Protein AF-G0EGS2-F1 (afdb_monomer_lite)

Organism: Pyrolobus fumarii (strain DSM 11204 / 1A) (NCBI:txid694429)

Secondary structure (DSSP, 8-state):
-PPP----PPPBP--GGGEEEEEEE--TT-SS-EEEEEETTS-EEEEEHHHHHHHHHHHHHHHTSSS-----EEEEE--TTTS-TT--SEEEEE-S--HHHHHHHHHHHHHH-B--GGGS-TTGGG--

Foldseek 3Di:
DPPPPPDDDQAADDDPLQWPDWDWDQDPPGPWIWIWTAGQLGDIDIDTRQVVVVVVCQVCVQPVDPDQQFFFFDWDQADPVRDDPPDDRTHGHGDPDDRVRRVVVVVVSVVRYDYDPSRDPPVVVPPD

Sequence (128 aa):
MSPGLVLPRKPLLYPNECVSRILAAIPPGHYHLRLVLEFKDGTRVVLHEATVAAIVRAYVSIVTHPSRRGVMLVSRRLTRAQRKIGYAEWQLIEGDASEDEAISEVVRVLSDAEVPRGCLGENEARER

Structure (mmCIF, N/CA/C/O backbone):
data_AF-G0EGS2-F1
#
_entry.id   AF-G0EGS2-F1
#
loop_
_atom_site.group_PDB
_atom_site.id
_atom_site.type_symbol
_atom_site.label_atom_id
_atom_site.label_alt_id
_atom_site.label_comp_id
_atom_site.label_asym_id
_atom_site.label_entity_id
_atom_site.label_seq_id
_atom_site.pdbx_PDB_ins_code
_atom_site.Cartn_x
_atom_site.Cartn_y
_atom_site.Cartn_z
_atom_site.occupancy
_atom_site.B_iso_or_equiv
_atom_site.auth_seq_id
_atom_site.auth_comp_id
_atom_site.auth_asym_id
_atom_site.auth_atom_id
_atom_site.pdbx_PDB_model_num
ATOM 1 N N . MET A 1 1 ? 0.452 33.825 -6.814 1.00 41.62 1 MET A N 1
ATOM 2 C CA . MET A 1 1 ? -0.204 33.086 -5.715 1.00 41.62 1 MET A CA 1
ATOM 3 C C . MET A 1 1 ? 0.856 32.215 -5.068 1.00 41.62 1 MET A C 1
ATOM 5 O O . MET A 1 1 ? 1.282 31.251 -5.688 1.00 41.62 1 MET A O 1
ATOM 9 N N . SER A 1 2 ? 1.371 32.613 -3.907 1.00 38.56 2 SER A N 1
ATOM 10 C CA . SER A 1 2 ? 2.372 31.821 -3.185 1.00 38.56 2 SER A CA 1
ATOM 11 C C . SER A 1 2 ? 1.709 30.533 -2.687 1.00 38.56 2 SER A C 1
ATOM 13 O O . SER A 1 2 ? 0.650 30.633 -2.062 1.00 38.56 2 SER A O 1
ATOM 15 N N . PRO A 1 3 ? 2.255 29.338 -2.976 1.00 54.97 3 PRO A N 1
ATOM 16 C CA . PRO A 1 3 ? 1.716 28.103 -2.429 1.00 54.97 3 PRO A CA 1
ATOM 17 C C . PRO A 1 3 ? 1.835 28.188 -0.908 1.00 54.97 3 PRO A C 1
ATOM 19 O O . PRO A 1 3 ? 2.925 28.402 -0.378 1.00 54.97 3 PRO A O 1
ATOM 22 N N . GLY A 1 4 ? 0.696 28.117 -0.217 1.00 46.28 4 GLY A N 1
ATOM 23 C CA . GLY A 1 4 ? 0.663 28.108 1.239 1.00 46.28 4 GLY A CA 1
ATOM 24 C C . GLY A 1 4 ? 1.590 27.016 1.758 1.00 46.28 4 GLY A C 1
ATOM 25 O O . GLY A 1 4 ? 1.593 25.904 1.232 1.00 46.28 4 GLY A O 1
ATOM 26 N N . LEU A 1 5 ? 2.403 27.360 2.752 1.00 39.00 5 LEU A N 1
ATOM 27 C CA . LEU A 1 5 ? 3.310 26.444 3.427 1.00 39.00 5 LEU A CA 1
ATOM 28 C C . LEU A 1 5 ? 2.489 25.284 4.010 1.00 39.00 5 LEU A C 1
ATOM 30 O O . LEU A 1 5 ? 1.844 25.425 5.047 1.00 39.00 5 LEU A O 1
ATOM 34 N N . VAL A 1 6 ? 2.470 24.146 3.317 1.00 56.50 6 VAL A N 1
ATOM 35 C CA . VAL A 1 6 ? 1.884 22.914 3.843 1.00 56.50 6 VAL A CA 1
ATOM 36 C C . VAL A 1 6 ? 2.886 22.377 4.855 1.00 56.50 6 VAL A C 1
ATOM 38 O O . VAL A 1 6 ? 3.900 21.795 4.479 1.00 56.50 6 VAL A O 1
ATOM 41 N N . LEU A 1 7 ? 2.636 22.629 6.142 1.00 47.72 7 LEU A N 1
ATOM 42 C CA . LEU A 1 7 ? 3.403 21.987 7.205 1.00 47.72 7 LEU A CA 1
ATOM 43 C C . LEU A 1 7 ? 3.306 20.464 7.022 1.00 47.72 7 LEU A C 1
ATOM 45 O O . LEU A 1 7 ? 2.199 19.967 6.772 1.00 47.72 7 LEU A O 1
ATOM 49 N N . PRO A 1 8 ? 4.422 19.720 7.130 1.00 56.00 8 PRO A N 1
ATOM 50 C CA . PRO A 1 8 ? 4.368 18.272 7.059 1.00 56.00 8 PRO A CA 1
ATOM 51 C C . PRO A 1 8 ? 3.496 17.785 8.215 1.00 56.00 8 PRO A C 1
ATOM 53 O O . PRO A 1 8 ? 3.799 18.008 9.386 1.00 56.00 8 PRO A O 1
ATOM 56 N N . ARG A 1 9 ? 2.359 17.173 7.881 1.00 76.25 9 ARG A N 1
ATOM 57 C CA . ARG A 1 9 ? 1.551 16.475 8.877 1.00 76.25 9 ARG A CA 1
ATOM 58 C C . ARG A 1 9 ? 2.313 15.218 9.274 1.00 76.25 9 ARG A C 1
ATOM 60 O O . ARG A 1 9 ? 2.815 14.520 8.392 1.00 76.25 9 ARG A O 1
ATOM 67 N N . LYS A 1 10 ? 2.375 14.943 10.577 1.00 87.69 10 LYS A N 1
ATOM 68 C CA . LYS A 1 10 ? 2.871 13.663 11.082 1.00 87.69 10 LYS A CA 1
ATOM 69 C C . LYS A 1 10 ? 2.140 12.500 10.397 1.00 87.69 10 LYS A C 1
ATOM 71 O O . LYS A 1 10 ? 0.952 12.651 10.074 1.00 87.69 10 LYS A O 1
ATOM 76 N N . PRO A 1 11 ? 2.811 11.361 10.158 1.00 92.94 11 PRO A N 1
ATOM 77 C CA . PRO A 1 11 ? 2.155 10.179 9.620 1.00 92.94 11 PRO A CA 1
ATOM 78 C C . PRO A 1 11 ? 1.008 9.722 10.526 1.00 92.94 11 PRO A C 1
ATOM 80 O O . PRO A 1 11 ? 1.096 9.820 11.747 1.00 92.94 11 PRO A O 1
ATOM 83 N N . LEU A 1 12 ? -0.063 9.196 9.932 1.00 93.31 12 LEU A N 1
ATOM 84 C CA . LEU A 1 12 ? -1.138 8.556 10.688 1.00 93.31 12 LEU A CA 1
ATOM 85 C C . LEU A 1 12 ? -0.974 7.040 10.625 1.00 93.31 12 LEU A C 1
ATOM 87 O O . LEU A 1 12 ? -0.900 6.470 9.534 1.00 93.31 12 LEU A O 1
ATOM 91 N N . LEU A 1 13 ? -0.953 6.398 11.791 1.00 94.12 13 LEU A N 1
ATOM 92 C CA . LEU A 1 13 ? -1.012 4.948 11.925 1.00 94.12 13 LEU A CA 1
ATOM 93 C C . LEU A 1 13 ? -2.464 4.542 12.175 1.00 94.12 13 LEU A C 1
ATOM 95 O O . LEU A 1 13 ? -3.062 4.941 13.171 1.00 94.12 13 LEU A O 1
ATOM 99 N N . TYR A 1 14 ? -3.018 3.721 11.287 1.00 94.88 14 TYR A N 1
ATOM 100 C CA . TYR A 1 14 ? -4.336 3.119 11.470 1.00 94.88 14 TYR A CA 1
ATOM 101 C C . TYR A 1 14 ? -4.180 1.630 11.798 1.00 94.88 14 TYR A C 1
ATOM 103 O O . TYR A 1 14 ? -4.025 0.827 10.873 1.00 94.88 14 TYR A O 1
ATOM 111 N N . PRO A 1 15 ? -4.219 1.242 13.087 1.00 93.56 15 PRO A N 1
ATOM 112 C CA . PRO A 1 15 ? -4.411 -0.148 13.487 1.00 93.56 15 PRO A CA 1
ATOM 113 C C . PRO A 1 15 ? -5.632 -0.782 12.814 1.00 93.56 15 PRO A C 1
ATOM 115 O O . PRO A 1 15 ? -6.558 -0.087 12.394 1.00 93.56 15 PRO A O 1
ATOM 118 N N . ASN A 1 16 ? -5.676 -2.111 12.723 1.00 94.31 16 ASN A N 1
ATOM 119 C CA . ASN A 1 16 ? -6.775 -2.784 12.028 1.00 94.31 16 ASN A CA 1
ATOM 120 C C . ASN A 1 16 ? -8.138 -2.493 12.684 1.00 94.31 16 ASN A C 1
ATOM 122 O O . ASN A 1 16 ? -9.139 -2.337 11.991 1.00 94.31 16 ASN A O 1
ATOM 126 N N . GLU A 1 17 ? -8.180 -2.327 14.007 1.00 92.38 17 GLU A N 1
ATOM 127 C CA . GLU A 1 17 ? -9.379 -1.938 14.748 1.00 92.38 17 GLU A CA 1
ATOM 128 C C . GLU A 1 17 ? -9.881 -0.520 14.429 1.00 92.38 17 GLU A C 1
ATOM 130 O O . GLU A 1 17 ? -11.042 -0.229 14.716 1.00 92.38 17 GLU A O 1
ATOM 135 N N . CYS A 1 18 ? -9.070 0.349 13.814 1.00 94.50 18 CYS A N 1
ATOM 136 C CA . CYS A 1 18 ? -9.527 1.633 13.272 1.00 94.50 18 CYS A CA 1
ATOM 137 C C . CYS A 1 18 ? -10.345 1.491 11.995 1.00 94.50 18 CYS A C 1
ATOM 139 O O . CYS A 1 18 ? -11.075 2.417 11.639 1.00 94.50 18 CYS A O 1
ATOM 141 N N . VAL A 1 19 ? -10.126 0.421 11.229 1.00 95.69 19 VAL A N 1
ATOM 142 C CA . VAL A 1 19 ? -10.696 0.288 9.891 1.00 95.69 19 VAL A CA 1
ATOM 143 C C . VAL A 1 19 ? -12.169 -0.059 10.044 1.00 95.69 19 VAL A C 1
ATOM 145 O O . VAL A 1 19 ? -12.530 -1.136 10.512 1.00 95.69 19 VAL A O 1
ATOM 148 N N . SER A 1 20 ? -13.034 0.868 9.646 1.00 96.19 20 SER A N 1
ATOM 149 C CA . SER A 1 20 ? -14.482 0.671 9.666 1.00 96.19 20 SER A CA 1
ATOM 150 C C . SER A 1 20 ? -14.920 -0.218 8.510 1.00 96.19 20 SER A C 1
ATOM 152 O O . SER A 1 20 ? -15.742 -1.117 8.688 1.00 96.19 20 SER A O 1
ATOM 154 N N . ARG A 1 21 ? -14.405 0.051 7.301 1.00 97.75 21 ARG A N 1
ATOM 155 C CA . ARG A 1 21 ? -14.805 -0.667 6.087 1.00 97.75 21 ARG A CA 1
ATOM 156 C C . ARG A 1 21 ? -13.782 -0.520 4.965 1.00 97.75 21 ARG A C 1
ATOM 158 O O . ARG A 1 21 ? -13.113 0.502 4.843 1.00 97.75 21 ARG A O 1
ATOM 165 N N . ILE A 1 22 ? -13.739 -1.527 4.094 1.00 98.19 22 ILE A N 1
ATOM 166 C CA . ILE A 1 22 ? -13.081 -1.468 2.787 1.00 98.19 22 ILE A CA 1
ATOM 167 C C . ILE A 1 22 ? -14.142 -1.692 1.702 1.00 98.19 22 ILE A C 1
ATOM 169 O O . ILE A 1 22 ? -14.926 -2.639 1.783 1.00 98.19 22 ILE A O 1
ATOM 173 N N . LEU A 1 23 ? -14.177 -0.825 0.6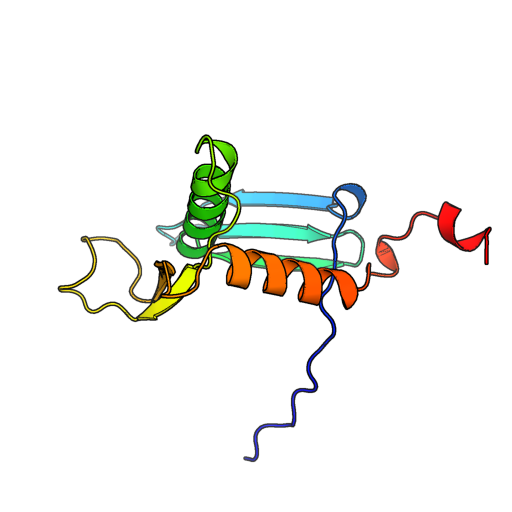90 1.00 98.44 23 LEU A N 1
ATOM 174 C CA . LEU A 1 23 ? -15.039 -0.954 -0.488 1.00 98.44 23 LEU A CA 1
ATOM 175 C C . LEU A 1 23 ? -14.167 -1.086 -1.732 1.00 98.44 23 LEU A C 1
ATOM 177 O O . LEU A 1 23 ? -13.256 -0.290 -1.926 1.00 98.44 23 LEU A O 1
ATOM 181 N N . ALA A 1 24 ? -14.468 -2.043 -2.601 1.00 97.88 24 ALA A N 1
ATOM 182 C CA . ALA A 1 24 ? -13.775 -2.220 -3.870 1.00 97.88 24 ALA A CA 1
ATOM 183 C C . ALA A 1 24 ? -14.809 -2.408 -4.979 1.00 97.88 24 ALA A C 1
ATOM 185 O O . ALA A 1 24 ? -15.613 -3.336 -4.919 1.00 97.88 24 ALA A O 1
ATOM 186 N N . ALA A 1 25 ? -14.811 -1.525 -5.976 1.00 98.06 25 ALA A N 1
ATOM 187 C CA . ALA A 1 25 ? -15.736 -1.618 -7.103 1.00 98.06 25 ALA A CA 1
ATOM 188 C C . ALA A 1 25 ? -15.185 -0.907 -8.342 1.00 98.06 25 ALA A C 1
ATOM 190 O O . ALA A 1 25 ? -14.299 -0.057 -8.242 1.00 98.06 25 ALA A O 1
ATOM 191 N N . ILE A 1 26 ? -15.748 -1.226 -9.508 1.00 97.62 26 ILE A N 1
ATOM 192 C CA . ILE A 1 26 ? -15.596 -0.442 -10.737 1.00 97.62 26 ILE A CA 1
ATOM 193 C C . ILE A 1 26 ? -16.877 0.394 -10.881 1.00 97.62 26 ILE A C 1
ATOM 195 O O . ILE A 1 26 ? -17.934 -0.179 -11.152 1.00 97.62 26 ILE A O 1
ATOM 199 N N . PRO A 1 27 ? -16.840 1.720 -10.642 1.00 96.25 27 PRO A N 1
ATOM 200 C CA . PRO A 1 27 ? -18.033 2.553 -10.768 1.00 96.25 27 PRO A CA 1
ATOM 201 C C . PRO A 1 27 ? -18.537 2.620 -12.220 1.00 96.25 27 PRO A C 1
ATOM 203 O O . PRO A 1 27 ? -17.745 2.443 -13.151 1.00 96.25 27 PRO A O 1
ATOM 206 N N . PRO A 1 28 ? -19.820 2.956 -12.454 1.00 96.94 28 PRO A N 1
ATOM 207 C CA . PRO A 1 28 ? -20.328 3.195 -13.803 1.00 96.94 28 PRO A CA 1
ATOM 208 C C . PRO A 1 28 ? -19.455 4.194 -14.580 1.00 96.94 28 PRO A C 1
ATOM 210 O O . PRO A 1 28 ? -18.979 5.189 -14.028 1.00 96.94 28 PRO A O 1
ATOM 213 N N . GLY A 1 29 ? -19.203 3.906 -15.859 1.00 94.50 29 GLY A N 1
ATOM 214 C CA . GLY A 1 29 ? -18.360 4.735 -16.729 1.00 94.50 29 GLY A CA 1
ATOM 215 C C . GLY A 1 29 ? -16.849 4.643 -16.471 1.00 94.50 29 GLY A C 1
ATOM 216 O O . GLY A 1 29 ? -16.085 5.344 -17.131 1.00 94.50 29 GLY A O 1
ATOM 217 N N . HIS A 1 30 ? -16.400 3.794 -15.543 1.00 92.75 30 HIS A N 1
ATOM 218 C CA . HIS A 1 30 ? -14.982 3.563 -15.276 1.00 92.75 30 HIS A CA 1
ATOM 219 C C . HIS A 1 30 ? -14.543 2.199 -15.806 1.00 92.75 30 HIS A C 1
ATOM 221 O O . HIS A 1 30 ? -15.299 1.235 -15.787 1.00 92.75 30 HIS A O 1
ATOM 227 N N . TYR A 1 31 ? -13.284 2.117 -16.230 1.00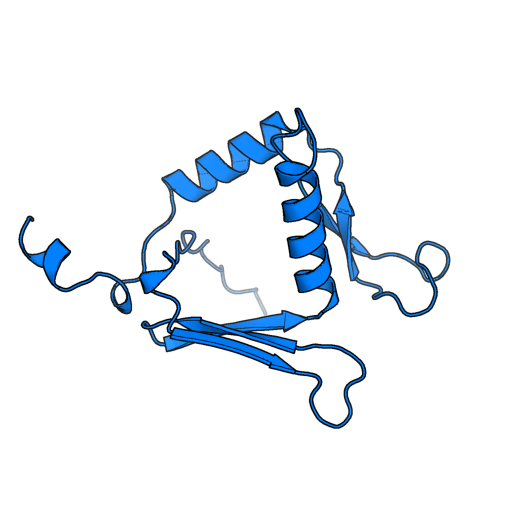 91.25 31 TYR A N 1
ATOM 228 C CA . TYR A 1 31 ? -12.657 0.857 -16.641 1.00 91.25 31 TYR A CA 1
ATOM 229 C C . TYR A 1 31 ? -11.864 0.186 -15.518 1.00 91.25 31 TYR A C 1
ATOM 231 O O . TYR A 1 31 ? -11.482 -0.970 -15.645 1.00 91.25 31 TYR A O 1
ATOM 239 N N . HIS A 1 32 ? -11.596 0.921 -14.436 1.00 93.56 32 HIS A N 1
ATOM 240 C CA . HIS A 1 32 ? -10.649 0.521 -13.403 1.00 93.56 32 HIS A CA 1
ATOM 241 C C . HIS A 1 32 ? -11.263 0.568 -12.015 1.00 93.56 32 HIS A C 1
ATOM 243 O O . HIS A 1 32 ? -12.092 1.434 -11.712 1.00 93.56 32 HIS A O 1
ATOM 249 N N . LEU A 1 33 ? -10.765 -0.310 -11.153 1.00 95.75 33 LEU A N 1
ATOM 250 C CA . LEU A 1 33 ? -11.161 -0.408 -9.759 1.00 95.75 33 LEU A CA 1
ATOM 251 C C . LEU A 1 33 ? -10.886 0.899 -8.996 1.00 95.75 33 LEU A C 1
ATOM 253 O O . LEU A 1 33 ? -9.916 1.633 -9.241 1.00 95.75 33 LEU A O 1
ATOM 257 N N . ARG A 1 34 ? -11.766 1.185 -8.039 1.00 97.44 34 ARG A N 1
ATOM 258 C CA . ARG A 1 34 ? -11.564 2.139 -6.950 1.00 97.44 34 ARG A CA 1
ATOM 259 C C . ARG A 1 34 ? -11.657 1.386 -5.634 1.00 97.44 34 ARG A C 1
ATOM 261 O O . ARG A 1 34 ? -12.635 0.675 -5.402 1.00 97.44 34 ARG A O 1
ATOM 268 N N . LEU A 1 35 ? -10.629 1.540 -4.805 1.00 98.44 35 LEU A N 1
ATOM 269 C CA . LEU A 1 35 ? -10.607 1.020 -3.442 1.00 98.44 35 LEU A CA 1
ATOM 270 C C . LEU A 1 35 ? -10.850 2.184 -2.486 1.00 98.44 35 LEU A C 1
ATOM 272 O O . LEU A 1 35 ? -10.137 3.181 -2.560 1.00 98.44 35 LEU A O 1
ATOM 276 N N . VAL A 1 36 ? -11.838 2.066 -1.609 1.00 98.44 36 VAL A N 1
ATOM 277 C CA . VAL A 1 36 ? -12.125 3.041 -0.556 1.00 98.44 36 VAL A CA 1
ATOM 278 C C . VAL A 1 36 ? -11.811 2.405 0.788 1.00 98.44 36 VAL A C 1
ATOM 280 O O . VAL A 1 36 ? -12.332 1.335 1.097 1.00 98.44 36 VAL A O 1
ATOM 283 N N . LEU A 1 37 ? -10.968 3.068 1.573 1.00 98.06 37 LEU A N 1
ATOM 284 C CA . LEU A 1 37 ? -10.711 2.757 2.975 1.00 98.06 37 LEU A CA 1
ATOM 285 C C . LEU A 1 37 ? -11.481 3.767 3.824 1.00 98.06 37 LEU A C 1
ATOM 287 O O . LEU A 1 37 ? -11.305 4.972 3.640 1.00 98.06 37 LEU A O 1
ATOM 291 N N . GLU A 1 38 ? -12.327 3.285 4.728 1.00 97.50 38 GLU A N 1
ATOM 292 C CA . GLU A 1 38 ? -13.048 4.109 5.697 1.00 97.50 38 GLU A CA 1
ATOM 293 C C . GLU A 1 38 ? -12.585 3.761 7.111 1.00 97.50 38 GLU A C 1
ATOM 295 O O . GLU A 1 38 ? -12.543 2.586 7.485 1.00 97.50 38 GLU A O 1
ATOM 300 N N . PHE A 1 39 ? -12.270 4.785 7.900 1.00 95.94 39 PHE A N 1
ATOM 301 C CA . PHE A 1 39 ? -11.772 4.655 9.268 1.00 95.94 39 PHE A CA 1
ATOM 302 C C . PHE A 1 39 ? -12.779 5.210 10.289 1.00 95.94 39 PHE A C 1
ATOM 304 O O . PHE A 1 39 ? -13.683 5.977 9.945 1.00 95.94 39 PHE A O 1
ATOM 311 N N . LYS A 1 40 ? -12.656 4.798 11.555 1.00 94.38 40 LYS A N 1
ATOM 312 C CA . LYS A 1 40 ? -13.580 5.166 12.647 1.00 94.38 40 LYS A CA 1
ATOM 313 C C . LYS A 1 40 ? -13.563 6.651 13.008 1.00 94.38 40 LYS A C 1
ATOM 315 O O . LYS A 1 40 ? -14.570 7.172 13.473 1.00 94.38 40 LYS A O 1
ATOM 320 N N . ASP A 1 41 ? -12.459 7.344 12.743 1.00 91.56 41 ASP A N 1
ATOM 321 C CA . ASP A 1 41 ? -12.322 8.793 12.927 1.00 91.56 41 ASP A CA 1
ATOM 322 C C . ASP A 1 41 ? -13.000 9.622 11.815 1.00 91.56 41 ASP A C 1
ATOM 324 O O . ASP A 1 41 ? -12.950 10.851 11.834 1.00 91.56 41 ASP A O 1
ATOM 328 N N . GLY A 1 42 ? -13.631 8.958 10.840 1.00 93.00 42 GLY A N 1
ATOM 329 C CA . GLY A 1 42 ? -14.282 9.586 9.694 1.00 93.00 42 GLY A CA 1
ATOM 330 C C . GLY A 1 42 ? -13.362 9.807 8.492 1.00 93.00 42 GLY A C 1
ATOM 331 O O . GLY A 1 42 ? -13.851 10.234 7.442 1.00 93.00 42 GLY A O 1
ATOM 332 N N . THR A 1 43 ? -12.067 9.489 8.593 1.00 94.31 43 THR A N 1
ATOM 333 C CA . THR A 1 43 ? -11.141 9.579 7.461 1.00 94.31 43 THR A CA 1
ATOM 334 C C . THR A 1 43 ? -11.546 8.598 6.358 1.00 94.31 43 THR A C 1
ATOM 336 O O . THR A 1 43 ? -11.903 7.445 6.614 1.00 94.31 43 THR A O 1
ATOM 339 N N . ARG A 1 44 ? -11.479 9.056 5.100 1.00 96.62 44 ARG A N 1
ATOM 340 C CA . ARG A 1 44 ? -11.735 8.236 3.908 1.00 96.62 44 ARG A CA 1
ATOM 341 C C . ARG A 1 44 ? -10.622 8.407 2.886 1.00 96.62 44 ARG A C 1
ATOM 343 O O . ARG A 1 44 ? -10.298 9.531 2.507 1.00 96.62 44 ARG A O 1
ATOM 350 N N . VAL A 1 45 ? -10.067 7.296 2.413 1.00 97.50 45 VAL A N 1
ATOM 351 C CA . VAL A 1 45 ? -9.004 7.276 1.398 1.00 97.50 45 VAL A CA 1
ATOM 352 C C . VAL A 1 45 ? -9.499 6.521 0.174 1.00 97.50 45 VAL A C 1
ATOM 354 O O . VAL A 1 45 ? -9.932 5.380 0.291 1.00 97.50 45 VAL A O 1
ATOM 357 N N . VAL A 1 46 ? -9.415 7.142 -1.005 1.00 98.00 46 VAL A N 1
ATOM 358 C CA . VAL A 1 46 ? -9.757 6.508 -2.286 1.00 98.00 46 VAL A CA 1
ATOM 359 C C . VAL A 1 46 ? -8.481 6.264 -3.082 1.00 98.00 46 VAL A C 1
ATOM 361 O O . VAL A 1 46 ? -7.736 7.199 -3.366 1.00 98.00 46 VAL A O 1
ATOM 364 N N . LEU A 1 47 ? -8.243 5.016 -3.472 1.00 97.31 47 LEU A N 1
ATOM 365 C CA . LEU A 1 47 ? -7.077 4.603 -4.243 1.00 97.31 47 LEU A CA 1
ATOM 366 C C . LEU A 1 47 ? -7.475 4.177 -5.658 1.00 97.31 47 LEU A C 1
ATOM 368 O O . LEU A 1 47 ? -8.490 3.509 -5.880 1.00 97.31 47 LEU A O 1
ATOM 372 N N . HIS A 1 48 ? -6.636 4.547 -6.624 1.00 95.06 48 HIS A N 1
ATOM 373 C CA . HIS A 1 48 ? -6.708 4.031 -7.988 1.00 95.06 48 HIS A CA 1
ATOM 374 C C . HIS A 1 48 ? -6.185 2.593 -8.047 1.00 95.06 48 HIS A C 1
ATOM 376 O O . HIS A 1 48 ? -5.252 2.238 -7.327 1.00 95.06 48 HIS A O 1
ATOM 382 N N . GLU A 1 49 ? -6.721 1.797 -8.976 1.00 94.81 49 GLU A N 1
ATOM 383 C CA . GLU A 1 49 ? -6.274 0.422 -9.240 1.00 94.81 49 GLU A CA 1
ATOM 384 C C . GLU A 1 49 ? -4.748 0.292 -9.361 1.00 94.81 49 GLU A C 1
ATOM 386 O O . GLU A 1 49 ? -4.165 -0.604 -8.762 1.00 94.81 49 GLU A O 1
ATOM 391 N N . ALA A 1 50 ? -4.076 1.217 -10.057 1.00 93.19 50 ALA A N 1
ATOM 392 C CA . ALA A 1 50 ? -2.619 1.184 -10.213 1.00 93.19 50 ALA A CA 1
ATOM 393 C C . ALA A 1 50 ? -1.864 1.284 -8.871 1.00 93.19 50 ALA A C 1
ATOM 395 O O . ALA A 1 50 ? -0.841 0.620 -8.689 1.00 93.19 50 ALA A O 1
ATOM 396 N N . THR A 1 51 ? -2.380 2.073 -7.924 1.00 96.50 51 THR A N 1
ATOM 397 C CA . THR A 1 51 ? -1.828 2.192 -6.568 1.00 96.50 51 THR A CA 1
ATOM 398 C C . THR A 1 51 ? -2.077 0.918 -5.771 1.00 96.50 51 THR A C 1
ATOM 400 O O . THR A 1 51 ? -1.156 0.400 -5.148 1.00 96.50 51 THR A O 1
ATOM 403 N N . VAL A 1 52 ? -3.290 0.363 -5.844 1.00 97.00 52 VAL A N 1
ATOM 404 C CA . VAL A 1 52 ? -3.631 -0.907 -5.183 1.00 97.00 52 VAL A CA 1
ATOM 405 C C . VAL A 1 52 ? -2.750 -2.041 -5.708 1.00 97.00 52 VAL A C 1
ATOM 407 O O . VAL A 1 52 ? -2.164 -2.784 -4.927 1.00 97.00 52 VAL A O 1
ATOM 410 N N . ALA A 1 53 ? -2.566 -2.128 -7.026 1.00 95.06 53 ALA A N 1
ATOM 411 C CA . ALA A 1 53 ? -1.686 -3.107 -7.648 1.00 95.06 53 ALA A CA 1
ATOM 412 C C . ALA A 1 53 ? -0.229 -2.959 -7.180 1.00 95.06 53 ALA A C 1
ATOM 414 O O . ALA A 1 53 ? 0.465 -3.959 -7.024 1.00 95.06 53 ALA A O 1
ATOM 415 N N . ALA A 1 54 ? 0.244 -1.732 -6.943 1.00 97.19 54 ALA A N 1
ATOM 416 C CA . ALA A 1 54 ? 1.577 -1.494 -6.396 1.00 97.19 54 ALA A CA 1
ATOM 417 C C . ALA A 1 54 ? 1.704 -1.949 -4.936 1.00 97.19 54 ALA A C 1
ATOM 419 O O . ALA A 1 54 ? 2.691 -2.599 -4.602 1.00 97.19 54 ALA A O 1
ATOM 420 N N . ILE A 1 55 ? 0.693 -1.686 -4.100 1.00 97.81 55 ILE A N 1
ATOM 421 C CA . ILE A 1 55 ? 0.636 -2.188 -2.716 1.00 97.81 55 ILE A CA 1
ATOM 422 C C . ILE A 1 55 ? 0.706 -3.719 -2.711 1.00 97.81 55 ILE A C 1
ATOM 424 O O . ILE A 1 55 ? 1.532 -4.295 -2.006 1.00 97.81 55 ILE A O 1
ATOM 428 N N . VAL A 1 56 ? -0.101 -4.379 -3.550 1.00 98.00 56 VAL A N 1
ATOM 429 C CA . VAL A 1 56 ? -0.099 -5.845 -3.677 1.00 98.00 56 VAL A CA 1
ATOM 430 C C . VAL A 1 56 ? 1.270 -6.358 -4.129 1.00 98.00 56 VAL A C 1
ATOM 432 O O . VAL A 1 56 ? 1.787 -7.298 -3.531 1.00 98.00 56 VAL A O 1
ATOM 435 N N . ARG A 1 57 ? 1.894 -5.732 -5.138 1.00 96.88 57 ARG A N 1
ATOM 436 C CA . ARG A 1 57 ? 3.246 -6.113 -5.585 1.00 96.88 57 ARG A CA 1
ATOM 437 C C . ARG A 1 57 ? 4.279 -5.975 -4.473 1.00 96.88 57 ARG A C 1
ATOM 439 O O . ARG A 1 57 ? 5.068 -6.895 -4.291 1.00 96.88 57 ARG A O 1
ATOM 446 N N . ALA A 1 58 ? 4.271 -4.867 -3.733 1.00 97.94 58 ALA A N 1
ATOM 447 C CA . ALA A 1 58 ? 5.202 -4.651 -2.630 1.00 97.94 58 ALA A CA 1
ATOM 448 C C . ALA A 1 58 ? 5.020 -5.706 -1.527 1.00 97.94 58 ALA A C 1
ATOM 450 O O . ALA A 1 58 ? 5.993 -6.327 -1.104 1.00 97.94 58 ALA A O 1
ATOM 451 N N . TYR A 1 59 ? 3.769 -5.969 -1.132 1.00 98.38 59 TYR A N 1
ATOM 452 C CA . TYR A 1 59 ? 3.431 -6.982 -0.134 1.00 98.38 59 TYR A CA 1
ATOM 453 C C . TYR A 1 59 ? 3.899 -8.381 -0.553 1.00 98.38 59 TYR A C 1
ATOM 455 O O . TYR A 1 59 ? 4.638 -9.034 0.181 1.00 98.38 59 TYR A O 1
ATOM 463 N N . VAL A 1 60 ? 3.524 -8.825 -1.757 1.00 98.31 60 VAL A N 1
ATOM 464 C CA . VAL A 1 60 ? 3.892 -10.151 -2.277 1.00 98.31 60 VAL A CA 1
ATOM 465 C C . VAL A 1 60 ? 5.407 -10.277 -2.436 1.00 98.31 60 VAL A C 1
ATOM 467 O O . VAL A 1 60 ? 5.967 -11.301 -2.056 1.00 98.31 60 VAL A O 1
ATOM 470 N N . SER A 1 61 ? 6.077 -9.236 -2.940 1.00 96.62 61 SER A N 1
ATOM 471 C CA . SER A 1 61 ? 7.535 -9.193 -3.124 1.00 96.62 61 SER A CA 1
ATOM 472 C C . SER A 1 61 ? 8.302 -9.486 -1.834 1.00 96.62 61 SER A C 1
ATOM 474 O O . SER A 1 61 ? 9.321 -10.167 -1.883 1.00 96.62 61 SER A O 1
ATOM 476 N N . ILE A 1 62 ? 7.811 -9.003 -0.691 1.00 97.62 62 ILE A N 1
ATOM 477 C CA . ILE A 1 62 ? 8.427 -9.255 0.616 1.00 97.62 62 ILE A CA 1
ATOM 478 C C . ILE A 1 62 ? 7.969 -10.608 1.168 1.00 97.62 62 ILE A C 1
ATOM 480 O O . ILE A 1 62 ? 8.791 -11.475 1.437 1.00 97.62 62 ILE A O 1
ATOM 484 N N . VAL A 1 63 ? 6.657 -10.820 1.306 1.00 98.12 63 VAL A N 1
ATOM 485 C CA . VAL A 1 63 ? 6.107 -11.962 2.060 1.00 98.12 63 VAL A CA 1
ATOM 486 C C . VAL A 1 63 ? 6.379 -13.309 1.392 1.00 98.12 63 VAL A C 1
ATOM 488 O O . VAL A 1 63 ? 6.497 -14.320 2.078 1.00 98.12 63 VAL A O 1
ATOM 491 N N . THR A 1 64 ? 6.481 -13.347 0.062 1.00 97.81 64 THR A N 1
ATOM 492 C CA . THR A 1 64 ? 6.706 -14.603 -0.676 1.00 97.81 64 THR A CA 1
ATOM 493 C C . THR A 1 64 ? 8.170 -14.872 -1.017 1.00 97.81 64 THR A C 1
ATOM 495 O O . THR A 1 64 ? 8.488 -15.951 -1.515 1.00 97.81 64 THR A O 1
ATOM 498 N N . HIS A 1 65 ? 9.073 -13.924 -0.759 1.00 97.19 65 HIS A N 1
ATOM 499 C CA . HIS A 1 65 ? 10.494 -14.091 -1.044 1.00 97.19 65 HIS A CA 1
ATOM 500 C C . HIS A 1 65 ? 11.230 -14.564 0.221 1.00 97.19 65 HIS A C 1
ATOM 502 O O . HIS A 1 65 ? 11.047 -13.974 1.282 1.00 97.19 65 HIS A O 1
ATOM 508 N N . PRO A 1 66 ? 12.106 -15.585 0.146 1.00 96.62 66 PRO A N 1
ATOM 509 C CA . PRO A 1 66 ? 12.675 -16.232 1.335 1.00 96.62 66 PRO A CA 1
ATOM 510 C C . PRO A 1 66 ? 13.573 -15.328 2.193 1.00 96.62 66 PRO A C 1
ATOM 512 O O . PRO A 1 66 ? 13.781 -15.611 3.369 1.00 96.62 66 PRO A O 1
ATOM 515 N N . SER A 1 67 ? 14.132 -14.264 1.614 1.00 97.62 67 SER A N 1
ATOM 516 C CA . SER A 1 67 ? 15.098 -13.388 2.293 1.00 97.62 67 SER A CA 1
ATOM 517 C C . SER A 1 67 ? 14.841 -11.890 2.138 1.00 97.62 67 SER A C 1
ATOM 519 O O . SER A 1 67 ? 15.574 -11.106 2.733 1.00 97.62 67 SER A O 1
ATOM 521 N N . ARG A 1 68 ? 13.858 -11.475 1.326 1.00 97.44 68 ARG A N 1
ATOM 522 C CA . ARG A 1 68 ? 13.639 -10.047 1.046 1.00 97.44 68 ARG A CA 1
ATOM 523 C C . ARG A 1 68 ? 12.850 -9.446 2.197 1.00 97.44 68 ARG A C 1
ATOM 525 O O . ARG A 1 68 ? 11.879 -10.038 2.657 1.00 97.44 68 ARG A O 1
ATOM 532 N N . ARG A 1 69 ? 13.254 -8.266 2.651 1.00 97.38 69 ARG A N 1
ATOM 533 C CA . ARG A 1 69 ? 12.704 -7.586 3.828 1.00 97.38 69 ARG A CA 1
ATOM 534 C C . ARG A 1 69 ? 12.238 -6.163 3.546 1.00 97.38 69 ARG A C 1
ATOM 536 O O . ARG A 1 69 ? 11.467 -5.630 4.338 1.00 97.38 69 ARG A O 1
ATOM 543 N N . GLY A 1 70 ? 12.659 -5.568 2.433 1.00 97.19 70 GLY A N 1
ATOM 544 C CA . GLY A 1 70 ? 12.270 -4.213 2.053 1.00 97.19 70 GLY A CA 1
ATOM 545 C C . GLY A 1 70 ? 12.086 -4.051 0.548 1.00 97.19 70 GLY A C 1
ATOM 546 O O . GLY A 1 70 ? 12.714 -4.737 -0.254 1.00 97.19 70 GLY A O 1
ATOM 547 N N . VAL A 1 71 ? 11.207 -3.131 0.156 1.00 97.62 71 VAL A N 1
ATOM 548 C CA . VAL A 1 71 ? 11.114 -2.628 -1.219 1.00 97.62 71 VAL A CA 1
ATOM 549 C C . VAL A 1 71 ? 10.573 -1.204 -1.190 1.00 97.62 71 VAL A C 1
ATOM 551 O O . VAL A 1 71 ? 9.643 -0.906 -0.441 1.00 97.62 71 VAL A O 1
ATOM 554 N N . MET A 1 72 ? 11.132 -0.330 -2.024 1.00 97.69 72 MET A N 1
ATOM 555 C CA . MET A 1 72 ? 10.614 1.018 -2.234 1.00 97.69 72 MET A CA 1
ATOM 556 C C . MET A 1 72 ? 10.119 1.156 -3.672 1.00 97.69 72 MET A C 1
ATOM 558 O O . MET A 1 72 ? 10.894 1.067 -4.627 1.00 97.69 72 MET A O 1
ATOM 562 N N . LEU A 1 73 ? 8.813 1.379 -3.825 1.00 97.62 73 LEU A N 1
ATOM 563 C CA . LEU A 1 73 ? 8.213 1.714 -5.111 1.00 97.62 73 LEU A CA 1
ATOM 564 C C . LEU A 1 73 ? 8.030 3.228 -5.192 1.00 97.62 73 LEU A C 1
ATOM 566 O O . LEU A 1 73 ? 7.357 3.824 -4.352 1.00 97.62 73 LEU A O 1
ATOM 570 N N . VAL A 1 74 ? 8.609 3.846 -6.215 1.00 96.75 74 VAL A N 1
ATOM 571 C CA . VAL A 1 74 ? 8.605 5.296 -6.415 1.00 96.75 74 VAL A CA 1
ATOM 572 C C . VAL A 1 74 ? 7.722 5.677 -7.594 1.00 96.75 74 VAL A C 1
ATOM 574 O O . VAL A 1 74 ? 7.587 4.932 -8.569 1.00 96.75 74 VAL A O 1
ATOM 577 N N . SER A 1 75 ? 7.098 6.852 -7.503 1.00 96.25 75 SER A N 1
ATOM 578 C CA . SER A 1 75 ? 6.261 7.373 -8.582 1.00 96.25 75 SER A CA 1
ATOM 579 C C . SER A 1 75 ? 7.134 7.717 -9.780 1.00 96.25 75 SER A C 1
ATOM 581 O O . SER A 1 75 ? 8.023 8.565 -9.692 1.00 96.25 75 SER A O 1
ATOM 583 N N . ARG A 1 76 ? 6.876 7.067 -10.911 1.00 95.44 76 ARG A N 1
ATOM 584 C CA . ARG A 1 76 ? 7.527 7.360 -12.186 1.00 95.44 76 ARG A CA 1
ATOM 585 C C . ARG A 1 76 ? 6.467 7.551 -13.260 1.00 95.44 76 ARG A C 1
ATOM 587 O O . ARG A 1 76 ? 5.499 6.794 -13.364 1.00 95.44 76 ARG A O 1
ATOM 594 N N . ARG A 1 77 ? 6.671 8.584 -14.073 1.00 95.75 77 ARG A N 1
ATOM 595 C CA . ARG A 1 77 ? 5.883 8.844 -15.275 1.00 95.75 77 ARG A CA 1
ATOM 596 C C . ARG A 1 77 ? 6.511 8.082 -16.434 1.00 95.75 77 ARG A C 1
ATOM 598 O O . ARG A 1 77 ? 7.638 8.374 -16.822 1.00 95.75 77 ARG A O 1
ATOM 605 N N . LEU A 1 78 ? 5.790 7.110 -16.977 1.00 94.38 78 LEU A N 1
ATOM 606 C CA . LEU A 1 78 ? 6.259 6.259 -18.064 1.00 94.38 78 LEU A CA 1
ATOM 607 C C . LEU A 1 78 ? 5.632 6.684 -19.388 1.00 94.38 78 LEU A C 1
ATOM 609 O O . LEU A 1 78 ? 4.410 6.799 -19.524 1.00 94.38 78 LEU A O 1
ATOM 613 N N . THR A 1 79 ? 6.473 6.864 -20.402 1.00 95.69 79 THR A N 1
ATOM 614 C CA . THR A 1 79 ? 6.008 7.118 -21.769 1.00 95.69 79 THR A CA 1
ATOM 615 C C . THR A 1 79 ? 5.246 5.911 -22.320 1.00 95.69 79 THR A C 1
ATOM 617 O O . THR A 1 79 ? 5.370 4.789 -21.826 1.00 95.69 79 THR A O 1
ATOM 620 N N . ARG A 1 80 ? 4.469 6.108 -23.395 1.00 93.44 80 ARG A N 1
ATOM 621 C CA . ARG A 1 80 ? 3.727 5.018 -24.057 1.00 93.44 80 ARG A CA 1
ATOM 622 C C . ARG A 1 80 ? 4.633 3.871 -24.525 1.00 93.44 80 ARG A C 1
ATOM 624 O O . ARG A 1 80 ? 4.177 2.739 -24.532 1.00 93.44 80 ARG A O 1
ATOM 631 N N . ALA A 1 81 ? 5.887 4.156 -24.882 1.00 95.25 81 ALA A N 1
ATOM 632 C CA . ALA A 1 81 ? 6.856 3.142 -25.297 1.00 95.25 81 ALA A CA 1
ATOM 633 C C . ALA A 1 81 ? 7.416 2.320 -24.119 1.00 95.25 81 ALA A C 1
ATOM 635 O O . ALA A 1 81 ? 7.817 1.179 -24.307 1.00 95.25 81 ALA A O 1
ATOM 636 N N . GLN A 1 82 ? 7.430 2.883 -22.907 1.00 94.50 82 GLN A N 1
ATOM 637 C CA . GLN A 1 82 ? 7.976 2.237 -21.706 1.00 94.50 82 GLN A CA 1
ATOM 638 C C . GLN A 1 82 ? 6.945 1.395 -20.944 1.00 94.50 82 GLN A C 1
ATOM 640 O O . GLN A 1 82 ? 7.320 0.587 -20.098 1.00 94.50 82 GLN A O 1
ATOM 645 N N . ARG A 1 83 ? 5.645 1.590 -21.204 1.00 93.38 83 ARG A N 1
ATOM 646 C CA . ARG A 1 83 ? 4.558 0.876 -20.519 1.00 93.38 83 ARG A CA 1
ATOM 647 C C . ARG A 1 83 ? 3.818 -0.068 -21.458 1.00 93.38 83 ARG A C 1
ATOM 649 O O . ARG A 1 83 ? 3.627 0.223 -22.634 1.00 93.38 83 ARG A O 1
ATOM 656 N N . LYS A 1 84 ? 3.332 -1.181 -20.907 1.00 90.94 84 LYS A N 1
ATOM 657 C CA . LYS A 1 84 ? 2.432 -2.098 -21.616 1.00 90.94 84 LYS A CA 1
ATOM 658 C C . LYS A 1 84 ? 1.115 -1.394 -21.971 1.00 90.94 84 LYS A C 1
ATOM 660 O O . LYS A 1 84 ? 0.674 -0.474 -21.276 1.00 90.94 84 LYS A O 1
ATOM 665 N N . ILE A 1 85 ? 0.467 -1.853 -23.041 1.00 90.00 85 ILE A N 1
ATOM 666 C CA . ILE A 1 85 ? -0.853 -1.357 -23.453 1.00 90.00 85 ILE A CA 1
ATOM 667 C C . ILE A 1 85 ? -1.844 -1.540 -22.292 1.00 90.00 85 ILE A C 1
ATOM 669 O O . ILE A 1 85 ? -1.872 -2.591 -21.659 1.00 90.00 85 ILE A O 1
ATOM 673 N N . GLY A 1 86 ? -2.622 -0.495 -21.997 1.00 85.44 86 GLY A N 1
ATOM 674 C CA . GLY A 1 86 ? -3.628 -0.492 -20.926 1.00 85.44 86 GLY A CA 1
ATOM 675 C C . GLY A 1 86 ? -3.118 -0.101 -19.533 1.00 85.44 86 GLY A C 1
ATOM 676 O O . GLY A 1 86 ? -3.928 0.171 -18.656 1.00 85.44 86 GLY A O 1
ATOM 677 N N . TYR A 1 87 ? -1.804 -0.001 -19.315 1.00 88.06 87 TYR A N 1
ATOM 678 C CA . TYR A 1 87 ? -1.255 0.417 -18.017 1.00 88.06 87 TYR A CA 1
ATOM 679 C C . TYR A 1 87 ? -1.330 1.931 -17.841 1.00 88.06 87 TYR A C 1
ATOM 681 O O . TYR A 1 87 ? -1.272 2.654 -18.826 1.00 88.06 87 TYR A O 1
ATOM 689 N N . ALA A 1 88 ? -1.388 2.436 -16.608 1.00 88.88 88 ALA A N 1
ATOM 690 C CA . ALA A 1 88 ? -1.377 3.876 -16.340 1.00 8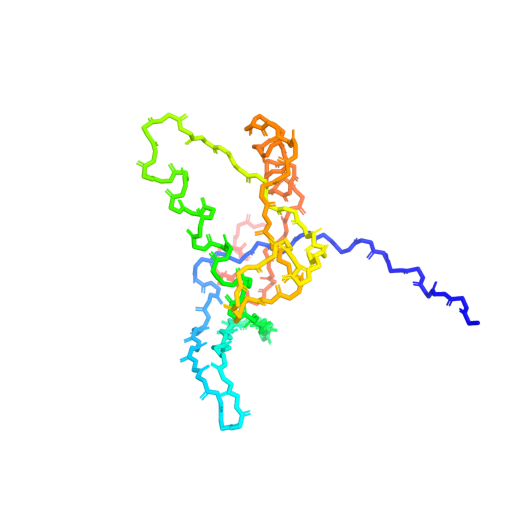8.88 88 ALA A CA 1
ATOM 691 C C . ALA A 1 88 ? -0.044 4.549 -16.741 1.00 88.88 88 ALA A C 1
ATOM 693 O O . ALA A 1 88 ? 1.011 3.912 -16.768 1.00 88.88 88 ALA A O 1
ATOM 694 N N . GLU A 1 89 ? -0.098 5.847 -17.061 1.00 93.75 89 GLU A N 1
ATOM 695 C CA . GLU A 1 89 ? 1.097 6.669 -17.322 1.00 93.75 89 GLU A CA 1
ATOM 696 C C . GLU A 1 89 ? 1.935 6.853 -16.052 1.00 93.75 89 GLU A C 1
ATOM 698 O O . GLU A 1 89 ? 3.149 6.675 -16.077 1.00 93.75 89 GLU A O 1
ATOM 703 N N . TRP A 1 90 ? 1.279 7.165 -14.936 1.00 95.31 90 TRP A N 1
ATOM 704 C CA . TRP A 1 90 ? 1.905 7.226 -13.621 1.00 95.31 90 TRP A CA 1
ATOM 705 C C . TRP A 1 90 ? 1.817 5.864 -12.951 1.00 95.31 90 TRP A C 1
ATOM 707 O O . TRP A 1 90 ? 0.722 5.325 -12.767 1.00 95.31 90 TRP A O 1
ATOM 717 N N . GLN A 1 91 ? 2.969 5.311 -12.592 1.00 93.44 91 GLN A N 1
ATOM 718 C CA . GLN A 1 91 ? 3.063 4.037 -11.892 1.00 93.44 91 GLN A CA 1
ATOM 719 C C . GLN A 1 91 ? 4.008 4.144 -10.703 1.00 93.44 91 GLN A C 1
ATOM 721 O O . GLN A 1 91 ? 4.893 4.994 -10.666 1.00 93.44 91 GLN A O 1
ATOM 726 N N . LEU A 1 92 ? 3.813 3.244 -9.745 1.00 96.88 92 LEU A N 1
ATOM 727 C CA . LEU A 1 92 ? 4.743 2.992 -8.653 1.00 96.88 92 LEU A CA 1
ATOM 728 C C . LEU A 1 92 ? 5.552 1.746 -9.021 1.00 96.88 92 LEU A C 1
ATOM 730 O O . LEU A 1 92 ? 4.999 0.641 -9.085 1.00 96.88 92 LEU A O 1
ATOM 734 N N . ILE A 1 93 ? 6.831 1.949 -9.319 1.00 95.12 93 ILE A N 1
ATOM 735 C CA . ILE A 1 93 ? 7.778 0.900 -9.720 1.00 95.12 93 ILE A CA 1
ATOM 736 C C . ILE A 1 93 ? 9.054 1.014 -8.892 1.00 95.12 93 ILE A C 1
ATOM 738 O O . ILE A 1 93 ? 9.278 2.034 -8.245 1.00 95.12 93 ILE A O 1
ATOM 742 N N . GLU A 1 94 ? 9.864 -0.035 -8.900 1.00 94.69 94 GLU A N 1
ATOM 743 C CA . GLU A 1 94 ? 11.094 -0.144 -8.124 1.00 94.69 94 GLU A CA 1
ATOM 744 C C . GLU A 1 94 ? 11.993 1.081 -8.353 1.00 94.69 94 GLU A C 1
ATOM 746 O O . GLU A 1 94 ? 12.301 1.462 -9.491 1.00 94.69 94 GLU A O 1
ATOM 751 N N . GLY A 1 95 ? 12.342 1.740 -7.247 1.00 92.69 95 GLY A N 1
ATOM 752 C CA . GLY A 1 95 ? 13.370 2.771 -7.218 1.00 92.69 95 GLY A CA 1
ATOM 753 C C . GLY A 1 95 ? 14.763 2.166 -7.077 1.00 92.69 95 GLY A C 1
ATOM 754 O O . GLY A 1 95 ? 14.935 0.951 -7.106 1.00 92.69 95 GLY A O 1
ATOM 755 N N . ASP A 1 96 ? 15.747 3.037 -6.881 1.00 94.19 96 ASP A N 1
ATOM 756 C CA . ASP A 1 96 ? 17.150 2.635 -6.723 1.00 94.19 96 ASP A CA 1
ATOM 757 C C . ASP A 1 96 ? 17.528 2.390 -5.247 1.00 94.19 96 ASP A C 1
ATOM 759 O O . ASP A 1 96 ? 18.678 2.089 -4.943 1.00 94.19 96 ASP A O 1
ATOM 763 N N . ALA A 1 97 ? 16.559 2.517 -4.332 1.00 94.56 97 ALA A N 1
ATOM 764 C CA . ALA A 1 97 ? 16.762 2.312 -2.904 1.00 94.56 97 ALA A CA 1
ATOM 765 C C . ALA A 1 97 ? 16.964 0.827 -2.569 1.00 94.56 97 ALA A C 1
ATOM 767 O O . ALA A 1 97 ? 16.237 -0.052 -3.042 1.00 94.56 97 ALA A O 1
ATOM 768 N N . SER A 1 98 ? 17.927 0.578 -1.694 1.00 97.12 98 SER A N 1
ATOM 769 C CA . SER A 1 98 ? 18.206 -0.713 -1.079 1.00 97.12 98 SER A CA 1
ATOM 770 C C . SER A 1 98 ? 17.105 -1.148 -0.105 1.00 97.12 98 SER A C 1
ATOM 772 O O . SER A 1 98 ? 16.254 -0.364 0.327 1.00 97.12 98 SER A O 1
ATOM 774 N N . GLU A 1 99 ? 17.133 -2.427 0.278 1.00 97.50 99 GLU A N 1
ATOM 775 C CA . GLU A 1 99 ? 16.216 -2.959 1.291 1.00 97.50 99 GLU A CA 1
ATOM 776 C C . GLU A 1 99 ? 16.391 -2.256 2.644 1.00 97.50 99 GLU A C 1
ATOM 778 O O . GLU A 1 99 ? 15.397 -1.937 3.296 1.00 97.50 99 GLU A O 1
ATOM 783 N N . ASP A 1 100 ? 17.633 -1.954 3.031 1.00 98.12 100 ASP A N 1
ATOM 784 C CA . ASP A 1 100 ? 17.954 -1.286 4.296 1.00 98.12 100 ASP A CA 1
ATOM 785 C C . ASP A 1 100 ? 17.445 0.159 4.329 1.00 98.12 100 ASP A C 1
ATOM 787 O O . ASP A 1 100 ? 16.936 0.614 5.356 1.00 98.12 100 ASP A O 1
ATOM 791 N N . GLU A 1 101 ? 17.509 0.875 3.205 1.00 98.12 101 GLU A N 1
ATOM 792 C CA . GLU A 1 101 ? 16.923 2.214 3.081 1.00 98.12 101 GLU A CA 1
ATOM 793 C C . GLU A 1 101 ? 15.396 2.167 3.196 1.00 98.12 101 GLU A C 1
ATOM 795 O O . GLU A 1 101 ? 14.807 2.981 3.910 1.00 98.12 101 GLU A O 1
ATOM 800 N N . ALA A 1 102 ? 14.746 1.185 2.562 1.00 97.44 102 ALA A N 1
ATOM 801 C CA . ALA A 1 102 ? 13.302 0.998 2.681 1.00 97.44 102 ALA A CA 1
ATOM 802 C C . ALA A 1 102 ? 12.881 0.684 4.129 1.00 97.44 102 ALA A C 1
ATOM 804 O O . ALA A 1 102 ? 11.913 1.256 4.631 1.00 97.44 102 ALA A O 1
ATOM 805 N N . ILE A 1 103 ? 13.620 -0.190 4.819 1.00 98.38 103 ILE A N 1
ATOM 806 C CA . ILE A 1 103 ? 13.369 -0.530 6.226 1.00 98.38 103 ILE A CA 1
ATOM 807 C C . ILE A 1 103 ? 13.576 0.694 7.122 1.00 98.38 103 ILE A C 1
ATOM 809 O O . ILE A 1 103 ? 12.723 0.989 7.959 1.00 98.38 103 ILE A O 1
ATOM 813 N N . SER A 1 104 ? 14.677 1.423 6.933 1.00 98.19 104 SER A N 1
ATOM 814 C CA . SER A 1 104 ? 14.998 2.621 7.717 1.00 98.19 104 SER A CA 1
ATOM 815 C C . SER A 1 104 ? 13.911 3.685 7.585 1.00 98.19 104 SER A C 1
ATOM 817 O O . SER A 1 104 ? 13.515 4.292 8.580 1.00 98.19 104 SER A O 1
ATOM 819 N N . GLU A 1 105 ? 13.370 3.866 6.379 1.00 96.75 105 GLU A N 1
ATOM 820 C CA . GLU A 1 105 ? 12.268 4.794 6.135 1.00 96.75 105 GLU A CA 1
ATOM 821 C C . GLU A 1 105 ? 10.979 4.362 6.847 1.00 96.75 105 GLU A C 1
ATOM 823 O O . GLU A 1 105 ? 10.325 5.187 7.485 1.00 96.75 105 GLU A O 1
ATOM 828 N N . VAL A 1 106 ? 10.634 3.069 6.826 1.00 96.62 106 VAL A N 1
ATOM 829 C CA . VAL A 1 106 ? 9.481 2.549 7.583 1.00 96.62 106 VAL A CA 1
ATOM 830 C C . VAL A 1 106 ? 9.669 2.761 9.087 1.00 96.62 106 VAL A C 1
ATOM 832 O O . VAL A 1 106 ? 8.750 3.245 9.745 1.00 96.62 106 VAL A O 1
ATOM 835 N N . VAL A 1 107 ? 10.850 2.460 9.637 1.00 98.00 107 VAL A N 1
ATOM 836 C CA . VAL A 1 107 ? 11.160 2.681 11.063 1.00 98.00 107 VAL A CA 1
ATOM 837 C C . VAL A 1 107 ? 11.026 4.159 11.429 1.00 98.00 107 VAL A C 1
ATOM 839 O O . VAL A 1 107 ? 10.411 4.489 12.445 1.00 98.00 107 VAL A O 1
ATOM 842 N N . ARG A 1 108 ? 11.544 5.058 10.586 1.00 96.38 108 ARG A N 1
ATOM 843 C CA . ARG A 1 108 ? 11.432 6.509 10.773 1.00 96.38 108 ARG A CA 1
ATOM 844 C C . ARG A 1 108 ? 9.971 6.962 10.784 1.00 96.38 108 ARG A C 1
ATOM 846 O O . ARG A 1 108 ? 9.576 7.693 11.687 1.00 96.38 108 ARG A O 1
ATOM 853 N N . VAL A 1 109 ? 9.175 6.517 9.809 1.00 95.62 109 VAL A N 1
ATOM 854 C CA . VAL A 1 109 ? 7.746 6.854 9.701 1.00 95.62 109 VAL A CA 1
ATOM 855 C C . VAL A 1 109 ? 6.964 6.325 10.901 1.00 95.62 109 VAL A C 1
ATOM 857 O O . VAL A 1 109 ? 6.177 7.072 11.470 1.00 95.62 109 VAL A O 1
ATOM 860 N N . LEU A 1 110 ? 7.201 5.080 11.326 1.00 95.44 110 LEU A N 1
ATOM 861 C CA . LEU A 1 110 ? 6.548 4.493 12.501 1.00 95.44 110 LEU A CA 1
ATOM 862 C C . LEU A 1 110 ? 6.896 5.234 13.797 1.00 95.44 110 LEU A C 1
ATOM 864 O O . LEU A 1 110 ? 6.024 5.409 14.641 1.00 95.44 110 LEU A O 1
ATOM 868 N N . SER A 1 111 ? 8.140 5.695 13.943 1.00 95.12 111 SER A N 1
ATOM 869 C CA . SER A 1 111 ? 8.590 6.419 15.143 1.00 95.12 111 SER A CA 1
ATOM 870 C C . SER A 1 111 ? 7.935 7.797 15.300 1.00 95.12 111 SER A C 1
ATOM 872 O O . SER A 1 111 ? 7.874 8.316 16.411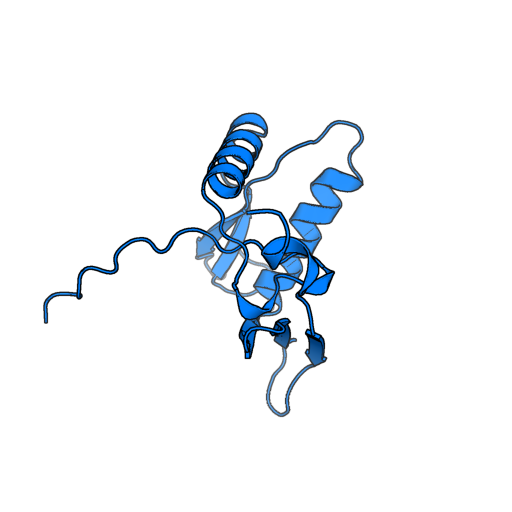 1.00 95.12 111 SER A O 1
ATOM 874 N N . ASP A 1 112 ? 7.457 8.389 14.203 1.00 94.81 112 ASP A N 1
ATOM 875 C CA . ASP A 1 112 ? 6.786 9.698 14.185 1.00 94.81 112 ASP A CA 1
ATOM 876 C C . ASP A 1 112 ? 5.258 9.587 14.013 1.00 94.81 112 ASP A C 1
ATOM 878 O O . ASP A 1 112 ? 4.547 10.593 14.051 1.00 94.81 112 ASP A O 1
ATOM 882 N N . ALA A 1 113 ? 4.732 8.374 13.806 1.00 94.56 113 ALA A N 1
ATOM 883 C CA . ALA A 1 113 ? 3.325 8.172 13.496 1.00 94.56 113 ALA A CA 1
ATOM 884 C C . ALA A 1 113 ? 2.418 8.357 14.720 1.00 94.56 113 ALA A C 1
ATOM 886 O O . ALA A 1 113 ? 2.717 7.904 15.824 1.00 94.56 113 ALA A O 1
ATOM 887 N N . GLU A 1 114 ? 1.252 8.962 14.502 1.00 93.38 114 GLU A N 1
ATOM 888 C CA . GLU A 1 114 ? 0.212 9.127 15.517 1.00 93.38 114 GLU A CA 1
ATOM 889 C C . GLU A 1 114 ? -1.020 8.286 15.170 1.00 93.38 114 GLU A C 1
ATOM 891 O O . GLU A 1 114 ? -1.434 8.208 14.011 1.00 93.38 114 GLU A O 1
ATOM 896 N N . VAL A 1 115 ? -1.636 7.671 16.182 1.00 90.69 115 VAL A N 1
ATOM 897 C CA . VAL A 1 115 ? -2.935 7.006 16.024 1.00 90.69 115 VAL A CA 1
ATOM 898 C C . VAL A 1 115 ? -4.047 8.055 16.172 1.00 90.69 115 VAL A C 1
ATOM 900 O O . VAL A 1 115 ? -4.057 8.796 17.162 1.00 90.69 115 VAL A O 1
ATOM 903 N N . PRO A 1 116 ? -4.996 8.161 15.222 1.00 88.44 116 PRO A N 1
ATOM 904 C CA . PRO A 1 116 ? -6.087 9.127 15.318 1.00 88.44 116 PRO A CA 1
ATOM 905 C C . PRO A 1 116 ? -6.931 8.942 16.582 1.00 88.44 116 PRO A C 1
ATOM 907 O O . PRO A 1 116 ? -7.276 7.826 16.960 1.00 88.44 116 PRO A O 1
ATOM 910 N N . ARG A 1 117 ? -7.357 10.043 17.213 1.00 80.06 117 ARG A N 1
ATOM 911 C CA . ARG A 1 117 ? -8.120 9.988 18.479 1.00 80.06 117 ARG A CA 1
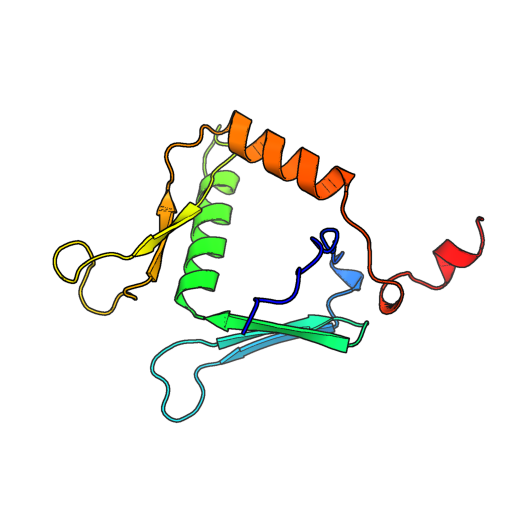ATOM 912 C C . ARG A 1 117 ? -9.426 9.195 18.377 1.00 80.06 117 ARG A C 1
ATOM 914 O O . ARG A 1 117 ? -9.819 8.572 19.350 1.00 80.06 117 ARG A O 1
ATOM 921 N N . GLY A 1 118 ? -10.076 9.193 17.209 1.00 74.81 118 GLY A N 1
ATOM 922 C CA . GLY A 1 118 ? -11.306 8.426 16.959 1.00 74.81 118 GLY A CA 1
ATOM 923 C C . GLY A 1 118 ? -11.103 6.908 16.860 1.00 74.81 118 GLY A C 1
ATOM 924 O O . GLY A 1 118 ? -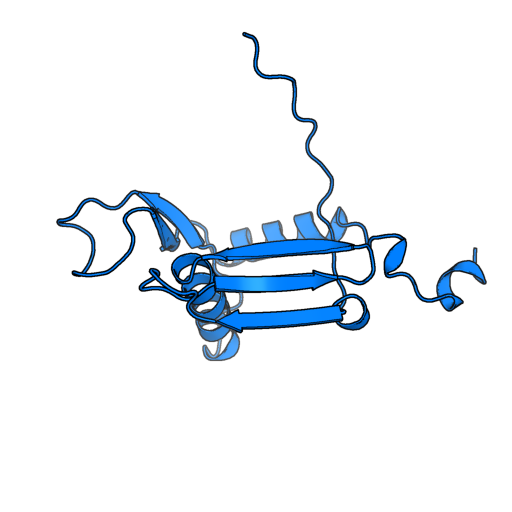12.073 6.172 16.702 1.00 74.81 118 GLY A O 1
ATOM 925 N N . CYS A 1 119 ? -9.856 6.445 16.933 1.00 77.06 119 CYS A N 1
ATOM 926 C CA . CYS A 1 119 ? -9.487 5.036 16.926 1.00 77.06 119 CYS A CA 1
ATOM 927 C C . CYS A 1 119 ? -9.089 4.476 18.286 1.00 77.06 119 CYS A C 1
ATOM 929 O O . CYS A 1 119 ? -9.109 3.257 18.453 1.00 77.06 119 CYS A O 1
ATOM 931 N N . LEU A 1 120 ? -8.666 5.336 19.216 1.00 66.06 120 LEU A N 1
ATOM 932 C CA . LEU A 1 120 ? -8.227 4.899 20.533 1.00 66.06 120 LEU A CA 1
ATOM 933 C C . LEU A 1 120 ? -9.453 4.328 21.246 1.00 66.06 120 LEU A C 1
ATOM 935 O O . LEU A 1 120 ? -10.441 5.034 21.453 1.00 66.06 120 LEU A O 1
ATOM 939 N N . GLY A 1 121 ? -9.425 3.033 21.558 1.00 60.22 121 GLY A N 1
ATOM 940 C CA . GLY A 1 121 ? -10.467 2.433 22.382 1.00 60.22 121 GLY A CA 1
ATOM 941 C C . GLY A 1 121 ? -10.549 3.158 23.727 1.00 60.22 121 GLY A C 1
ATOM 942 O O . GLY A 1 121 ? -9.550 3.682 24.220 1.00 60.22 121 GLY A O 1
ATOM 943 N N . GLU A 1 122 ? -11.721 3.146 24.363 1.00 52.94 122 GLU A N 1
ATOM 944 C CA . GLU A 1 122 ? -11.957 3.769 25.680 1.00 52.94 122 GLU A CA 1
ATOM 945 C C . GLU A 1 122 ? -11.000 3.276 26.794 1.00 52.94 122 GLU A C 1
ATOM 947 O O . GLU A 1 122 ? -10.958 3.853 27.879 1.00 52.94 122 GLU A O 1
ATOM 952 N N . ASN A 1 123 ? -10.192 2.244 26.531 1.00 49.75 123 ASN A N 1
ATOM 953 C CA . ASN A 1 123 ? -9.244 1.662 27.476 1.00 49.75 123 ASN A CA 1
ATOM 954 C C . ASN A 1 123 ? -7.886 2.379 27.567 1.00 49.75 123 ASN A C 1
ATOM 956 O O . ASN A 1 123 ? -7.226 2.227 28.587 1.00 49.75 123 ASN A O 1
ATOM 960 N N . GLU A 1 124 ? -7.473 3.203 26.596 1.00 46.91 124 GLU A N 1
ATOM 961 C CA . GLU A 1 124 ? -6.202 3.953 26.714 1.00 46.91 124 GLU A CA 1
ATOM 962 C C . GLU A 1 124 ? -6.343 5.290 27.464 1.00 46.91 124 GLU A C 1
ATOM 964 O O . GLU A 1 124 ? -5.352 5.900 27.862 1.00 46.91 124 GLU A O 1
ATOM 969 N N . ALA A 1 125 ? -7.576 5.739 27.719 1.00 43.41 125 ALA A N 1
ATOM 970 C CA . ALA A 1 125 ? -7.852 6.939 28.511 1.00 43.41 125 ALA A CA 1
ATOM 971 C C . ALA A 1 125 ? -7.790 6.700 30.035 1.00 43.41 125 ALA A C 1
ATOM 973 O O . ALA A 1 125 ? -7.941 7.650 30.800 1.00 43.41 125 ALA A O 1
ATOM 974 N N . ARG A 1 126 ? -7.597 5.450 30.488 1.00 41.69 126 ARG A N 1
ATOM 975 C CA . ARG A 1 126 ? -7.591 5.071 31.916 1.00 41.69 126 ARG A CA 1
ATOM 976 C C . ARG A 1 126 ? -6.204 4.851 32.528 1.00 41.69 126 ARG A C 1
ATOM 978 O O . ARG A 1 126 ? -6.130 4.682 33.739 1.00 41.69 126 ARG A O 1
ATOM 985 N N . GLU A 1 127 ? -5.130 4.888 31.740 1.00 38.97 127 GLU A N 1
ATOM 986 C CA . GLU A 1 127 ? -3.752 4.668 32.224 1.00 38.97 127 GLU A CA 1
ATOM 987 C C . GLU A 1 127 ? -2.807 5.857 31.957 1.00 38.97 127 GLU A C 1
ATOM 989 O O . GLU A 1 127 ? -1.594 5.683 31.842 1.00 38.97 127 GLU A O 1
ATOM 994 N N . ARG A 1 128 ? -3.342 7.083 31.881 1.00 42.94 128 ARG A N 1
ATOM 995 C CA . ARG A 1 128 ? -2.542 8.319 31.923 1.00 42.94 128 ARG A CA 1
ATOM 996 C C . ARG A 1 128 ? -2.919 9.188 33.109 1.00 42.94 128 ARG A C 1
ATOM 998 O O . ARG A 1 128 ? -4.136 9.351 33.341 1.00 42.94 128 ARG A O 1
#

Radius of gyration: 18.02 Å; chains: 1; bounding box: 38×49×58 Å

pLDDT: mean 88.65, std 16.49, range [38.56, 98.44]